Protein AF-A0A0G1LNM4-F1 (afdb_monomer)

Structure (mmCIF, N/CA/C/O backbone):
data_AF-A0A0G1LNM4-F1
#
_entry.id   AF-A0A0G1LNM4-F1
#
loop_
_atom_site.group_PDB
_atom_site.id
_atom_site.type_symbol
_atom_site.label_atom_id
_atom_site.label_alt_id
_atom_site.label_comp_id
_atom_site.label_asym_id
_atom_site.label_entity_id
_atom_site.label_seq_id
_atom_site.pdbx_PDB_ins_code
_atom_site.Cartn_x
_atom_site.Cartn_y
_atom_site.Cartn_z
_atom_site.occupancy
_atom_site.B_iso_or_equiv
_atom_site.auth_seq_id
_atom_site.auth_comp_id
_atom_site.auth_asym_id
_atom_site.auth_atom_id
_atom_site.pdbx_PDB_model_num
ATOM 1 N N . MET A 1 1 ? -38.245 -2.655 20.491 1.00 49.81 1 MET A N 1
ATOM 2 C CA . MET A 1 1 ? -37.707 -3.832 19.773 1.00 49.81 1 MET A CA 1
ATOM 3 C C . MET A 1 1 ? -38.140 -3.640 18.331 1.00 49.81 1 MET A C 1
ATOM 5 O O . MET A 1 1 ? -39.320 -3.385 18.155 1.00 49.81 1 MET A O 1
ATOM 9 N N . ASP A 1 2 ? -37.336 -3.561 17.277 1.00 44.75 2 ASP A N 1
ATOM 10 C CA . ASP A 1 2 ? -35.929 -3.827 16.918 1.00 44.75 2 ASP A CA 1
ATOM 11 C C . ASP A 1 2 ? -35.600 -2.826 15.776 1.00 44.75 2 ASP A C 1
ATOM 13 O O . ASP A 1 2 ? -36.518 -2.256 15.198 1.00 44.75 2 ASP A O 1
ATOM 17 N N . GLY A 1 3 ? -34.386 -2.496 15.342 1.00 46.88 3 GLY A N 1
ATOM 18 C CA . GLY A 1 3 ? -33.077 -3.128 15.477 1.00 46.88 3 GLY A CA 1
ATOM 19 C C . GLY A 1 3 ? -32.119 -2.539 14.425 1.00 46.88 3 GLY A C 1
A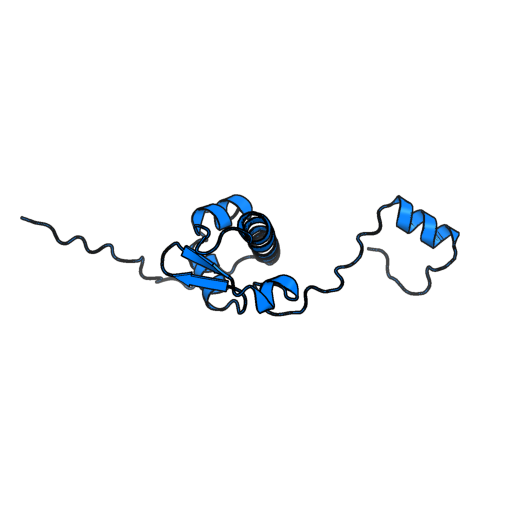TOM 20 O O . GLY A 1 3 ? -31.383 -3.267 13.769 1.00 46.88 3 GLY A O 1
ATOM 21 N N . SER A 1 4 ? -32.139 -1.218 14.219 1.00 45.62 4 SER A N 1
ATOM 22 C CA . SER A 1 4 ? -31.296 -0.548 13.219 1.00 45.62 4 SER A CA 1
ATOM 23 C C . SER A 1 4 ? -29.922 -0.228 13.804 1.00 45.62 4 SER A C 1
ATOM 25 O O . SER A 1 4 ? -29.606 0.924 14.087 1.00 45.62 4 SER A O 1
ATOM 27 N N . LYS A 1 5 ? -29.084 -1.251 14.004 1.00 44.78 5 LYS A N 1
ATOM 28 C CA . LYS A 1 5 ? -27.638 -1.040 14.158 1.00 44.78 5 LYS A CA 1
ATOM 29 C C . LYS A 1 5 ? -27.046 -0.811 12.769 1.00 44.78 5 LYS A C 1
ATOM 31 O O . LYS A 1 5 ? -26.455 -1.708 12.177 1.00 44.78 5 LYS A O 1
ATOM 36 N N . THR A 1 6 ? -27.247 0.388 12.229 1.00 56.94 6 THR A N 1
ATOM 37 C CA . THR A 1 6 ? -26.380 0.903 11.167 1.00 56.94 6 THR A CA 1
ATOM 38 C C . THR A 1 6 ? -24.967 0.881 11.728 1.00 56.94 6 THR A C 1
ATOM 40 O O . THR A 1 6 ? -24.717 1.538 12.736 1.00 56.94 6 THR A O 1
ATOM 43 N N . GLY A 1 7 ? -24.087 0.062 11.151 1.00 42.59 7 GLY A N 1
ATOM 44 C CA . GLY A 1 7 ? -22.693 -0.039 11.564 1.00 42.59 7 GLY A CA 1
ATOM 45 C C . GLY A 1 7 ? -22.053 1.341 11.524 1.00 42.59 7 GLY A C 1
ATOM 46 O O . GLY A 1 7 ? -21.754 1.864 10.453 1.00 42.59 7 GLY A O 1
ATOM 47 N N . THR A 1 8 ? -21.924 1.952 12.694 1.00 40.78 8 THR A N 1
ATOM 48 C CA . THR A 1 8 ? -21.275 3.238 12.870 1.00 40.78 8 THR A CA 1
ATOM 49 C C . THR A 1 8 ? -19.791 3.000 12.652 1.00 40.78 8 THR A C 1
ATOM 51 O O . THR A 1 8 ? -19.156 2.261 13.405 1.00 40.78 8 THR A O 1
ATOM 54 N N . TRP A 1 9 ? -19.245 3.584 11.588 1.00 51.12 9 TRP A N 1
ATOM 55 C CA . TRP A 1 9 ? -17.802 3.716 11.440 1.00 51.12 9 TRP A CA 1
ATOM 56 C C . TRP A 1 9 ? -17.254 4.409 12.696 1.00 51.12 9 TRP A C 1
ATOM 58 O O . TRP A 1 9 ? -17.912 5.329 13.190 1.00 51.12 9 TRP A O 1
ATOM 68 N N . PRO A 1 10 ? -16.107 3.975 13.248 1.00 47.22 10 PRO A N 1
ATOM 69 C CA . PRO A 1 10 ? -15.553 4.611 14.434 1.00 47.22 10 PRO A CA 1
ATOM 70 C C . PRO A 1 10 ? -15.303 6.091 14.132 1.00 47.22 10 PRO A C 1
ATOM 72 O O . PRO A 1 10 ? -14.573 6.422 13.197 1.00 47.22 10 PRO A O 1
ATOM 75 N N . GLU A 1 11 ? -15.933 6.979 14.905 1.00 44.72 11 GLU A N 1
ATOM 76 C CA . GLU A 1 11 ? -15.586 8.396 14.896 1.00 44.72 11 GLU A CA 1
ATOM 77 C C . GLU A 1 11 ? -14.113 8.506 15.293 1.00 44.72 11 GLU A C 1
ATOM 79 O O . GLU A 1 11 ? -13.715 8.135 16.399 1.00 44.72 11 GLU A O 1
ATOM 84 N N . ILE A 1 12 ? -13.287 8.968 14.356 1.00 48.03 12 ILE A N 1
ATOM 85 C CA . ILE A 1 12 ? -11.859 9.194 14.566 1.00 48.03 12 ILE A CA 1
ATOM 86 C C . ILE A 1 12 ? -11.734 10.445 15.448 1.00 48.03 12 ILE A C 1
ATOM 88 O O . ILE A 1 12 ? -11.576 11.560 14.962 1.00 48.03 12 ILE A O 1
ATOM 92 N N . THR A 1 13 ? -11.891 10.270 16.760 1.00 46.44 13 THR A N 1
ATOM 93 C CA . THR A 1 13 ? -11.840 11.343 17.772 1.00 46.44 13 THR A CA 1
ATOM 94 C C . THR A 1 13 ? -10.415 11.705 18.190 1.00 46.44 13 THR A C 1
ATOM 96 O O . THR A 1 13 ? -10.198 12.697 18.879 1.00 46.44 13 THR A O 1
ATOM 99 N N . THR A 1 14 ? -9.428 10.930 17.743 1.00 48.00 14 THR A N 1
ATOM 100 C CA . THR A 1 14 ? -7.999 11.168 17.971 1.00 48.00 14 THR A CA 1
ATOM 101 C C . THR A 1 14 ? -7.319 11.217 16.607 1.00 48.00 14 THR A C 1
ATOM 103 O O . THR A 1 14 ? -7.620 10.339 15.793 1.00 48.00 14 THR A O 1
ATOM 106 N N . PRO A 1 15 ? -6.440 12.198 16.308 1.00 51.28 15 PRO A N 1
ATOM 107 C CA . PRO A 1 15 ? -5.693 12.178 15.056 1.00 51.28 15 PRO A CA 1
ATOM 108 C C . PRO A 1 15 ? -5.028 10.803 14.932 1.00 51.28 15 PRO A C 1
ATOM 110 O O . PRO A 1 15 ? -4.376 10.375 15.891 1.00 51.28 15 PRO A O 1
ATOM 113 N N . PRO A 1 16 ? -5.257 10.073 13.824 1.00 61.00 16 PRO A N 1
ATOM 114 C CA . PRO A 1 16 ? -4.739 8.726 13.689 1.00 61.00 16 PRO A CA 1
ATOM 115 C C . PRO A 1 16 ? -3.231 8.795 13.895 1.00 61.00 16 PRO A C 1
ATOM 117 O O . PRO A 1 16 ? -2.559 9.639 13.297 1.00 61.00 16 PRO A O 1
ATOM 120 N N . GLN A 1 17 ? -2.725 7.957 14.797 1.00 70.62 17 GLN A N 1
ATOM 121 C CA . GLN A 1 17 ? -1.300 7.885 15.076 1.00 70.62 17 GLN A CA 1
ATOM 122 C C . GLN A 1 17 ? -0.571 7.697 13.744 1.00 70.62 17 GLN A C 1
ATOM 124 O O . GLN A 1 17 ? -0.886 6.773 12.998 1.00 70.62 17 GLN A O 1
ATOM 129 N N . ALA A 1 18 ? 0.331 8.617 13.403 1.00 81.31 18 ALA A N 1
ATOM 130 C CA . ALA A 1 18 ? 1.026 8.551 12.126 1.00 81.31 18 ALA A CA 1
ATOM 131 C C . ALA A 1 18 ? 1.824 7.242 12.040 1.00 81.31 18 ALA A C 1
ATOM 133 O O . ALA A 1 18 ? 2.418 6.807 13.029 1.00 81.31 18 ALA A O 1
ATOM 134 N N . LEU A 1 19 ? 1.834 6.624 10.858 1.00 85.31 19 LEU A N 1
ATOM 135 C CA . LEU A 1 19 ? 2.684 5.467 10.603 1.00 85.31 19 LEU A CA 1
ATOM 136 C C . LEU A 1 19 ? 4.152 5.889 10.718 1.00 85.31 19 LEU A C 1
ATOM 138 O O . LEU A 1 19 ? 4.534 6.976 10.278 1.00 85.31 19 LEU A O 1
ATOM 142 N N . SER A 1 20 ? 4.985 5.027 11.297 1.00 88.62 20 SER A N 1
ATOM 143 C CA . SER A 1 20 ? 6.432 5.233 11.257 1.00 88.62 20 SER A CA 1
ATOM 144 C C . SER A 1 20 ? 6.950 5.086 9.825 1.00 88.62 20 SER A C 1
ATOM 146 O O . SER A 1 20 ? 6.341 4.407 8.999 1.00 88.62 20 SER A O 1
ATOM 148 N N . PHE A 1 21 ? 8.120 5.658 9.534 1.00 83.62 21 PHE A N 1
ATOM 149 C CA . PHE A 1 21 ? 8.760 5.508 8.222 1.00 83.62 21 PHE A CA 1
ATOM 150 C C . PHE A 1 21 ? 8.909 4.033 7.804 1.00 83.62 21 PHE A C 1
ATOM 152 O O . PHE A 1 21 ? 8.641 3.667 6.663 1.00 83.62 21 PHE A O 1
ATOM 159 N N . GLU A 1 22 ? 9.278 3.164 8.745 1.00 85.31 22 GLU A N 1
ATOM 160 C CA . GLU A 1 22 ? 9.421 1.729 8.497 1.00 85.31 22 GLU A CA 1
ATOM 161 C C . GLU A 1 22 ? 8.073 1.059 8.177 1.00 85.31 22 GLU A C 1
ATOM 163 O O . GLU A 1 22 ? 7.993 0.225 7.276 1.00 85.31 22 GLU A O 1
ATOM 168 N N . GLN A 1 23 ? 6.998 1.441 8.876 1.00 88.19 23 GLN A N 1
ATOM 169 C CA . GLN A 1 23 ? 5.645 0.945 8.602 1.00 88.19 23 GLN A CA 1
ATOM 170 C C . GLN A 1 23 ? 5.130 1.433 7.246 1.00 88.19 23 GLN A C 1
ATOM 172 O O . GLN A 1 23 ? 4.494 0.666 6.527 1.00 88.19 23 GLN A O 1
ATOM 177 N N . GLU A 1 24 ? 5.422 2.679 6.871 1.00 88.44 24 GLU A N 1
ATOM 178 C CA . GLU A 1 24 ? 5.097 3.204 5.543 1.00 88.44 24 GLU A CA 1
ATOM 179 C C . GLU A 1 24 ? 5.858 2.464 4.439 1.00 88.44 24 GLU A C 1
ATOM 181 O O . GLU A 1 24 ? 5.264 2.118 3.418 1.00 88.44 24 GLU A O 1
ATOM 186 N N . SER A 1 25 ? 7.141 2.163 4.658 1.00 84.44 25 SER A N 1
ATOM 187 C CA . SER A 1 25 ? 7.952 1.379 3.721 1.00 84.44 25 SER A CA 1
ATOM 188 C C . SER A 1 25 ? 7.377 -0.030 3.527 1.00 84.44 25 SER A C 1
ATOM 190 O O . SER A 1 25 ? 7.089 -0.445 2.402 1.00 84.44 25 SER A O 1
ATOM 192 N N . ARG A 1 26 ? 7.077 -0.729 4.632 1.00 87.81 26 ARG A N 1
ATOM 193 C CA . ARG A 1 26 ? 6.430 -2.051 4.597 1.00 87.81 26 ARG A CA 1
ATOM 194 C C . ARG A 1 26 ? 5.058 -2.017 3.925 1.00 87.81 26 ARG A C 1
ATOM 196 O O . ARG A 1 26 ? 4.730 -2.923 3.164 1.00 87.81 26 ARG A O 1
ATOM 203 N N . LEU A 1 27 ? 4.272 -0.965 4.159 1.00 92.12 27 LEU A N 1
ATOM 204 C CA . LEU A 1 27 ? 2.985 -0.764 3.496 1.00 92.12 27 LEU A CA 1
ATOM 205 C C . LEU A 1 27 ? 3.151 -0.599 1.978 1.00 92.12 27 LEU A C 1
ATOM 207 O O . LEU A 1 27 ? 2.411 -1.223 1.216 1.00 92.12 27 LEU A O 1
ATOM 211 N N . ALA A 1 28 ? 4.117 0.205 1.526 1.00 87.25 28 ALA A N 1
ATOM 212 C CA . ALA A 1 28 ? 4.391 0.395 0.101 1.00 87.25 28 ALA A CA 1
ATOM 213 C C . ALA A 1 28 ? 4.775 -0.927 -0.579 1.00 87.25 28 ALA A C 1
ATOM 215 O O . ALA A 1 28 ? 4.246 -1.254 -1.648 1.00 87.25 28 ALA A O 1
ATOM 216 N N . ASP A 1 29 ? 5.650 -1.710 0.050 1.00 86.44 29 ASP A N 1
ATOM 217 C CA . ASP A 1 29 ? 6.090 -2.996 -0.486 1.00 86.44 29 ASP A CA 1
ATOM 218 C C . ASP A 1 29 ? 4.975 -4.045 -0.493 1.00 86.44 29 ASP A C 1
ATOM 220 O O . ASP A 1 29 ? 4.820 -4.755 -1.494 1.00 86.44 29 ASP A O 1
ATOM 224 N N . ALA A 1 30 ? 4.135 -4.081 0.544 1.00 90.88 30 ALA A N 1
ATOM 225 C CA . ALA A 1 30 ? 2.971 -4.961 0.595 1.00 90.88 30 ALA A CA 1
ATOM 226 C C . ALA A 1 30 ? 1.984 -4.672 -0.542 1.00 90.88 30 ALA A C 1
ATOM 228 O O . ALA A 1 30 ? 1.581 -5.570 -1.289 1.00 90.88 30 ALA A O 1
ATOM 229 N N . LEU A 1 31 ? 1.652 -3.395 -0.761 1.00 89.19 31 LEU A N 1
ATOM 230 C CA . LEU A 1 31 ? 0.788 -2.988 -1.873 1.00 89.19 31 LEU A CA 1
ATOM 231 C C . LEU A 1 31 ? 1.379 -3.415 -3.222 1.00 89.19 31 LEU A C 1
ATOM 233 O O . LEU A 1 31 ? 0.643 -3.888 -4.091 1.00 89.19 31 LEU A O 1
ATOM 237 N N . ARG A 1 32 ? 2.703 -3.307 -3.401 1.00 83.62 32 ARG A N 1
ATOM 238 C CA . ARG A 1 32 ? 3.386 -3.753 -4.627 1.00 83.62 32 ARG A CA 1
ATOM 239 C C . ARG A 1 32 ? 3.348 -5.247 -4.823 1.00 83.62 32 ARG A C 1
ATOM 241 O O . ARG A 1 32 ? 3.052 -5.703 -5.932 1.00 83.62 32 ARG A O 1
ATOM 248 N N . LYS A 1 33 ? 3.651 -6.007 -3.781 1.00 86.00 33 LYS A N 1
ATOM 249 C CA . LYS A 1 33 ? 3.611 -7.464 -3.823 1.00 86.00 33 LYS A CA 1
ATOM 250 C C . LYS A 1 33 ? 2.208 -7.943 -4.174 1.00 86.00 33 LYS A C 1
ATOM 252 O O . LYS A 1 33 ? 2.046 -8.689 -5.140 1.00 86.00 33 LYS A O 1
ATOM 257 N N . LEU A 1 34 ? 1.198 -7.452 -3.462 1.00 86.94 34 LEU A N 1
ATOM 258 C CA . LEU A 1 34 ? -0.188 -7.846 -3.683 1.00 86.94 34 LEU A CA 1
ATOM 259 C C . LEU A 1 34 ? -0.682 -7.397 -5.068 1.00 86.94 34 LEU A C 1
ATOM 261 O O . LEU A 1 34 ? -1.277 -8.197 -5.787 1.00 86.94 34 LEU A O 1
ATOM 265 N N . TYR A 1 35 ? -0.352 -6.186 -5.528 1.00 83.38 35 TYR A N 1
ATOM 266 C CA . TYR A 1 35 ? -0.662 -5.781 -6.902 1.00 83.38 35 TYR A CA 1
ATOM 267 C C . TYR A 1 35 ? -0.056 -6.735 -7.940 1.00 83.38 35 TYR A C 1
ATOM 269 O O . TYR A 1 35 ? -0.762 -7.194 -8.835 1.00 83.38 35 TYR A O 1
ATOM 277 N N . ARG A 1 36 ? 1.232 -7.088 -7.822 1.00 82.50 36 ARG A N 1
ATOM 278 C CA . ARG A 1 36 ? 1.892 -8.012 -8.767 1.00 82.50 36 ARG A CA 1
ATOM 279 C C . ARG A 1 36 ? 1.237 -9.388 -8.799 1.00 82.50 36 ARG A C 1
ATOM 281 O O . ARG A 1 36 ? 1.169 -9.977 -9.876 1.00 82.50 36 ARG A O 1
ATOM 288 N N . LEU A 1 37 ? 0.763 -9.877 -7.654 1.00 83.69 37 LEU A N 1
ATOM 289 C CA . LEU A 1 37 ? 0.062 -11.158 -7.558 1.00 83.69 37 LEU A CA 1
ATOM 290 C C . LEU A 1 37 ? -1.290 -11.128 -8.280 1.00 83.69 37 LEU A C 1
ATOM 292 O O . LEU A 1 37 ? -1.673 -12.120 -8.894 1.00 83.69 37 LEU A O 1
ATOM 296 N N . PHE A 1 38 ? -1.987 -9.990 -8.261 1.00 77.81 38 PHE A N 1
ATOM 297 C CA . PHE A 1 38 ? -3.367 -9.898 -8.744 1.00 77.81 38 PHE A CA 1
ATOM 298 C C . PHE A 1 38 ? -3.566 -9.083 -10.033 1.00 77.81 38 PHE A C 1
ATOM 300 O O . PHE A 1 38 ? -4.674 -9.049 -10.564 1.00 77.81 38 PHE A O 1
ATOM 307 N N . ARG A 1 39 ? -2.513 -8.477 -10.602 1.00 75.19 39 ARG A N 1
ATOM 308 C CA . ARG A 1 39 ? -2.575 -7.622 -11.812 1.00 75.19 39 ARG A CA 1
ATOM 309 C C . ARG A 1 39 ? -3.136 -8.296 -13.074 1.00 75.19 39 ARG A C 1
ATOM 311 O O . ARG A 1 39 ? -3.461 -7.601 -14.029 1.00 75.19 39 ARG A O 1
ATOM 318 N N . GLY A 1 40 ? -3.210 -9.627 -13.103 1.00 69.12 40 GLY A N 1
ATOM 319 C CA . GLY A 1 40 ? -3.787 -10.407 -14.205 1.00 69.12 40 GLY A CA 1
ATOM 320 C C . GLY A 1 40 ? -5.281 -10.709 -14.052 1.00 69.12 40 GLY A C 1
ATOM 321 O O . GLY A 1 40 ? -5.866 -11.312 -14.947 1.00 69.12 40 GLY A O 1
ATOM 322 N N . SER A 1 41 ? -5.893 -10.304 -12.939 1.00 72.69 41 SER A N 1
ATOM 323 C CA . SER A 1 41 ? -7.268 -10.650 -12.581 1.00 72.69 41 SER A CA 1
ATOM 324 C C . SER A 1 41 ? -8.174 -9.420 -12.730 1.00 72.69 41 SER A C 1
ATOM 326 O O . SER A 1 41 ? -8.276 -8.615 -11.801 1.00 72.69 41 SER A O 1
ATOM 328 N N . PRO A 1 42 ? -8.822 -9.210 -13.892 1.00 59.56 42 PRO A N 1
ATOM 329 C CA . PRO A 1 42 ? -9.677 -8.046 -14.109 1.00 59.56 42 PRO A CA 1
ATOM 330 C C . PRO A 1 42 ? -10.831 -8.011 -13.098 1.00 59.56 42 PRO A C 1
ATOM 332 O O . PRO A 1 42 ? -11.497 -9.015 -12.857 1.00 59.56 42 PRO A O 1
ATOM 335 N N . GLY A 1 43 ? -11.054 -6.844 -12.487 1.00 6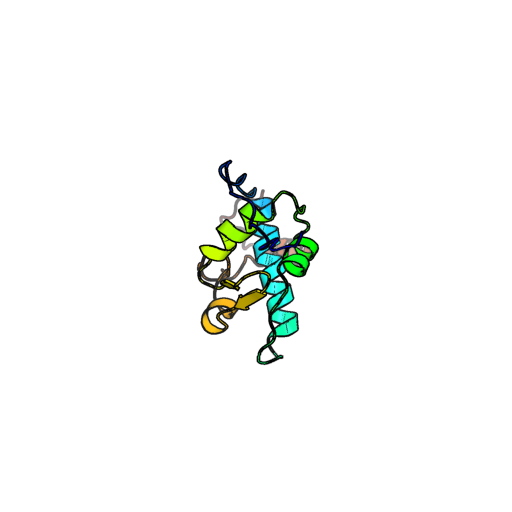6.06 43 GLY A N 1
ATOM 336 C CA . GLY A 1 43 ? -12.066 -6.655 -11.440 1.00 66.06 43 GLY A CA 1
ATOM 337 C C . GLY A 1 43 ? -11.659 -7.163 -10.052 1.00 66.06 43 GLY A C 1
ATOM 338 O O . GLY A 1 43 ? -12.441 -7.034 -9.107 1.00 66.06 43 GLY A O 1
ATOM 339 N N . TYR A 1 44 ? -10.447 -7.709 -9.904 1.00 76.75 44 TYR A N 1
ATOM 340 C CA . TYR A 1 44 ? -9.925 -8.108 -8.606 1.00 76.75 44 TYR A CA 1
ATOM 341 C C . TYR A 1 44 ? -9.543 -6.885 -7.771 1.00 76.75 44 TYR A C 1
ATOM 343 O O . TYR A 1 44 ? -8.942 -5.926 -8.255 1.00 76.75 44 TYR A O 1
ATOM 351 N N . TYR A 1 45 ? -9.896 -6.943 -6.495 1.00 85.81 45 TYR A N 1
ATOM 352 C CA . TYR A 1 45 ? -9.528 -5.966 -5.483 1.00 85.81 45 TYR A CA 1
ATOM 353 C C . TYR A 1 45 ? -8.859 -6.710 -4.336 1.00 85.81 45 TYR A C 1
ATOM 355 O O . TYR A 1 45 ? -9.165 -7.875 -4.080 1.00 85.81 45 TYR A O 1
ATOM 363 N N . ILE A 1 46 ? -7.975 -6.027 -3.624 1.00 89.94 46 ILE A N 1
ATOM 364 C CA . ILE A 1 46 ? -7.360 -6.578 -2.421 1.00 89.94 46 ILE A CA 1
ATOM 365 C C . ILE A 1 46 ? -8.169 -6.123 -1.217 1.00 89.94 46 ILE A C 1
ATOM 367 O O . ILE A 1 46 ? -8.672 -4.996 -1.192 1.00 89.94 46 ILE A O 1
ATOM 371 N N . LYS A 1 47 ? -8.305 -6.983 -0.210 1.00 92.06 47 LYS A N 1
ATOM 372 C CA . LYS A 1 47 ? -8.901 -6.570 1.058 1.00 92.06 47 LYS A CA 1
ATOM 373 C C . LYS A 1 47 ? -7.882 -5.792 1.880 1.00 92.06 47 LYS A C 1
ATOM 375 O O . LYS A 1 47 ? -6.723 -6.186 1.971 1.00 92.06 47 LYS A O 1
ATOM 380 N N . LEU A 1 48 ? -8.322 -4.733 2.549 1.00 92.06 48 LEU A N 1
ATOM 381 C CA . LEU A 1 48 ? -7.479 -3.956 3.457 1.00 92.06 48 LEU A CA 1
ATOM 382 C C . LEU A 1 48 ? -6.816 -4.844 4.525 1.00 92.06 48 LEU A C 1
ATOM 384 O O . LEU A 1 48 ? -5.657 -4.626 4.859 1.00 92.06 48 LEU A O 1
ATOM 388 N N . SER A 1 49 ? -7.511 -5.884 4.996 1.00 91.94 49 SER A N 1
ATOM 389 C CA . SER A 1 49 ? -6.948 -6.890 5.905 1.00 91.94 49 SER A CA 1
ATOM 390 C C . SER A 1 49 ? -5.690 -7.557 5.350 1.00 91.94 49 SER A C 1
ATOM 392 O O . SER A 1 49 ? -4.722 -7.726 6.081 1.00 91.94 49 SER A O 1
ATOM 394 N N . ASP A 1 50 ? -5.680 -7.898 4.062 1.00 92.19 50 ASP A N 1
ATOM 395 C CA . ASP A 1 50 ? -4.559 -8.595 3.429 1.00 92.19 50 ASP A CA 1
ATOM 396 C C . ASP A 1 50 ? -3.351 -7.661 3.311 1.00 92.19 50 ASP A C 1
ATOM 398 O O . ASP A 1 50 ? -2.218 -8.080 3.526 1.00 92.19 50 ASP A O 1
ATOM 402 N N . VAL A 1 51 ? -3.603 -6.374 3.043 1.00 92.88 51 VAL A N 1
ATOM 403 C CA . VAL A 1 51 ? -2.566 -5.332 3.034 1.00 92.88 51 VAL A CA 1
ATOM 404 C C . VAL A 1 51 ? -1.933 -5.184 4.417 1.00 92.88 51 VAL A C 1
ATOM 406 O O . VAL A 1 51 ? -0.712 -5.135 4.528 1.00 92.88 51 VAL A O 1
ATOM 409 N N . LEU A 1 52 ? -2.748 -5.133 5.474 1.00 93.62 52 LEU A N 1
ATOM 410 C CA . LEU A 1 52 ? -2.264 -4.990 6.851 1.00 93.62 52 LEU A CA 1
ATOM 411 C C . LEU A 1 52 ? -1.452 -6.206 7.301 1.00 93.62 52 LEU A C 1
ATOM 413 O O . LEU A 1 52 ? -0.390 -6.039 7.898 1.00 93.62 52 LEU A O 1
ATOM 417 N N . ILE A 1 53 ? -1.933 -7.413 6.981 1.00 93.50 53 ILE A N 1
ATOM 418 C CA . ILE A 1 53 ? -1.246 -8.671 7.291 1.00 93.50 53 ILE A CA 1
ATOM 419 C C . ILE A 1 53 ? 0.102 -8.730 6.569 1.00 93.50 53 ILE A C 1
ATOM 421 O O . ILE A 1 53 ? 1.116 -9.002 7.208 1.00 93.50 53 ILE A O 1
ATOM 425 N N . ASP A 1 54 ? 0.136 -8.440 5.265 1.00 92.62 54 ASP A N 1
ATOM 426 C CA . ASP A 1 54 ? 1.370 -8.513 4.473 1.00 92.62 54 ASP A CA 1
ATOM 427 C C . ASP A 1 54 ? 2.386 -7.427 4.8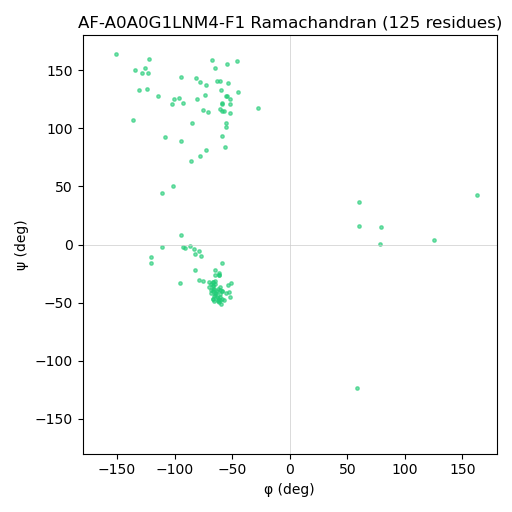74 1.00 92.62 54 ASP A C 1
ATOM 429 O O . ASP A 1 54 ? 3.585 -7.692 4.911 1.00 92.62 54 ASP A O 1
ATOM 433 N N . ALA A 1 55 ? 1.920 -6.238 5.275 1.00 92.12 55 ALA A N 1
ATOM 434 C CA . ALA A 1 55 ? 2.769 -5.168 5.809 1.00 92.12 55 ALA A CA 1
ATOM 435 C C . ALA A 1 55 ? 3.207 -5.393 7.275 1.00 92.12 55 ALA A C 1
ATOM 437 O O . ALA A 1 55 ? 4.045 -4.650 7.802 1.00 92.12 55 ALA A O 1
ATOM 438 N N . GLY A 1 56 ? 2.634 -6.384 7.969 1.00 93.38 56 GLY A N 1
ATOM 439 C CA . GLY A 1 56 ? 2.855 -6.602 9.400 1.00 93.38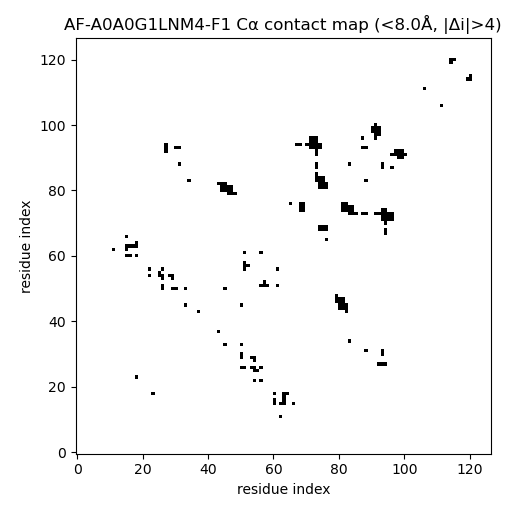 56 GLY A CA 1
ATOM 440 C C . GLY A 1 56 ? 2.421 -5.406 10.256 1.00 93.38 56 GLY A C 1
ATOM 441 O O . GLY A 1 56 ? 3.108 -5.058 11.221 1.00 93.38 56 GLY A O 1
ATOM 442 N N . ILE A 1 57 ? 1.331 -4.736 9.868 1.00 91.81 57 ILE A N 1
ATOM 443 C CA . ILE A 1 57 ? 0.778 -3.577 10.576 1.00 91.81 57 ILE A CA 1
ATOM 444 C C . ILE A 1 57 ? -0.344 -4.051 11.513 1.00 91.81 57 ILE A C 1
ATOM 446 O O . ILE A 1 57 ? -1.286 -4.702 11.053 1.00 91.81 57 ILE A O 1
ATOM 450 N N . PRO A 1 58 ? -0.283 -3.728 12.819 1.00 89.50 58 PRO A N 1
ATOM 451 C CA . PRO A 1 58 ? -1.321 -4.114 13.768 1.00 89.50 58 PRO A CA 1
ATOM 452 C C . PRO A 1 58 ? -2.660 -3.437 13.454 1.00 89.50 58 PRO A C 1
ATOM 454 O O . PRO A 1 58 ? -2.716 -2.319 12.940 1.00 89.50 58 PRO A O 1
ATOM 457 N N . GLN A 1 59 ? -3.757 -4.101 13.829 1.00 86.69 59 GLN A N 1
ATOM 458 C CA . GLN A 1 59 ? -5.121 -3.647 13.534 1.00 86.69 59 GLN A CA 1
ATOM 459 C C . GLN A 1 59 ? -5.457 -2.282 14.164 1.00 86.69 59 GLN A C 1
ATOM 461 O O . GLN A 1 59 ? -6.287 -1.539 13.649 1.00 86.69 59 GLN A O 1
ATOM 466 N N . GLU A 1 60 ? -4.771 -1.907 15.240 1.00 87.31 60 GLU A N 1
ATOM 467 C CA . GLU A 1 60 ? -4.909 -0.603 15.900 1.00 87.31 60 GLU A CA 1
ATOM 468 C C . GLU A 1 60 ? -4.539 0.573 14.977 1.00 87.31 60 GLU A C 1
ATOM 470 O O . GLU A 1 60 ? -5.081 1.669 15.112 1.00 87.31 60 GLU A O 1
ATOM 475 N N . LEU A 1 61 ? -3.672 0.341 13.984 1.00 89.06 61 LEU A N 1
ATOM 476 C CA . LEU A 1 61 ? -3.204 1.360 13.039 1.00 89.06 61 LEU A CA 1
ATOM 477 C C . LEU A 1 61 ? -4.011 1.398 11.732 1.00 89.06 61 LEU A C 1
ATOM 479 O O . LEU A 1 61 ? -3.657 2.137 10.813 1.00 89.06 61 LEU A O 1
ATOM 483 N N . VAL A 1 62 ? -5.123 0.656 11.639 1.00 89.38 62 VAL A N 1
ATOM 484 C CA . VAL A 1 62 ? -6.003 0.639 10.453 1.00 89.38 62 VAL A CA 1
ATOM 485 C C . VAL A 1 62 ? -6.414 2.052 10.041 1.00 89.38 62 VAL A C 1
ATOM 487 O O . VAL A 1 62 ? -6.349 2.384 8.860 1.00 89.38 62 VAL A O 1
ATOM 490 N N . ALA A 1 63 ? -6.802 2.903 10.995 1.00 88.00 63 ALA A N 1
ATOM 491 C CA . ALA A 1 63 ? -7.235 4.268 10.697 1.00 88.00 63 ALA A CA 1
ATOM 492 C C . ALA A 1 63 ? -6.113 5.104 10.052 1.00 88.00 63 ALA A C 1
ATOM 494 O O . ALA A 1 63 ? -6.364 5.853 9.109 1.00 88.00 63 ALA A O 1
ATOM 495 N N . ALA A 1 64 ? -4.871 4.928 10.511 1.00 89.31 64 ALA A N 1
ATOM 496 C CA . ALA A 1 64 ? -3.700 5.596 9.953 1.00 89.31 64 ALA A CA 1
ATOM 497 C C . ALA A 1 64 ? -3.373 5.096 8.543 1.00 89.31 64 ALA A C 1
ATOM 499 O O . ALA A 1 64 ? -3.109 5.896 7.645 1.00 89.31 64 ALA A O 1
ATOM 500 N N . VAL A 1 65 ? -3.465 3.781 8.323 1.00 90.75 65 VAL A N 1
ATOM 501 C CA . VAL A 1 65 ? -3.296 3.180 6.994 1.00 90.75 65 VAL A CA 1
ATOM 502 C C . VAL A 1 65 ? -4.363 3.688 6.034 1.00 90.75 65 VAL A C 1
ATOM 504 O O . VAL A 1 65 ? -4.018 4.142 4.950 1.00 90.75 65 VAL A O 1
ATOM 507 N N . ILE A 1 66 ? -5.641 3.691 6.422 1.00 90.06 66 ILE A N 1
ATOM 508 C CA . ILE A 1 66 ? -6.722 4.220 5.576 1.00 90.06 66 ILE A CA 1
ATOM 509 C C . ILE A 1 66 ? -6.461 5.686 5.233 1.00 90.06 66 ILE A C 1
ATOM 511 O O . ILE A 1 66 ? -6.535 6.047 4.061 1.00 90.06 66 ILE A O 1
ATOM 515 N N . ALA A 1 67 ? -6.110 6.519 6.217 1.00 87.69 67 ALA A N 1
ATOM 516 C CA . ALA A 1 67 ? -5.793 7.924 5.975 1.00 87.69 67 ALA A CA 1
ATOM 517 C C . ALA A 1 67 ? -4.616 8.089 4.996 1.00 87.69 67 ALA A C 1
ATOM 519 O O . ALA A 1 67 ? -4.664 8.945 4.111 1.00 87.69 67 ALA A O 1
ATOM 520 N N . LYS A 1 68 ? -3.582 7.245 5.102 1.00 89.56 68 LYS A N 1
ATOM 521 C CA . LYS A 1 68 ? -2.445 7.240 4.172 1.00 89.56 68 LYS A CA 1
ATOM 522 C C . LYS A 1 68 ? -2.870 6.815 2.765 1.00 89.56 68 LYS A C 1
ATOM 524 O O . LYS A 1 68 ? -2.561 7.513 1.806 1.00 89.56 68 LYS A O 1
ATOM 529 N N . LEU A 1 69 ? -3.610 5.712 2.638 1.00 90.06 69 LEU A N 1
ATOM 530 C CA . LEU A 1 69 ? -4.066 5.174 1.353 1.00 90.06 69 LEU A CA 1
ATOM 531 C C . LEU A 1 69 ? -5.081 6.085 0.655 1.00 90.06 69 LEU A C 1
ATOM 533 O O . LEU A 1 69 ? -5.092 6.146 -0.568 1.00 90.06 69 LEU A O 1
ATOM 537 N N . PHE A 1 70 ? -5.916 6.803 1.407 1.00 87.06 70 PHE A N 1
ATOM 538 C CA . PHE A 1 70 ? -6.874 7.755 0.844 1.00 87.06 70 PHE A CA 1
ATOM 539 C C . PHE A 1 70 ? -6.179 8.931 0.145 1.0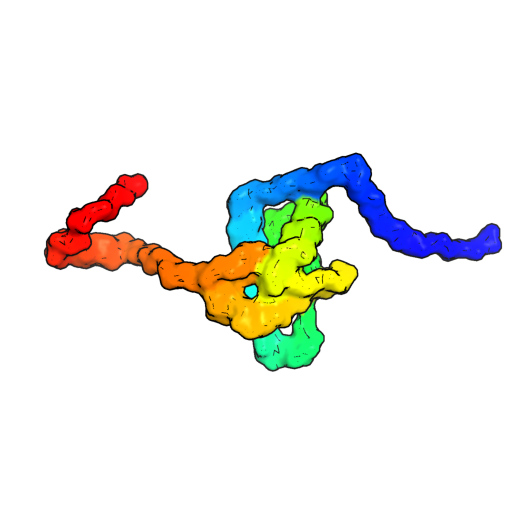0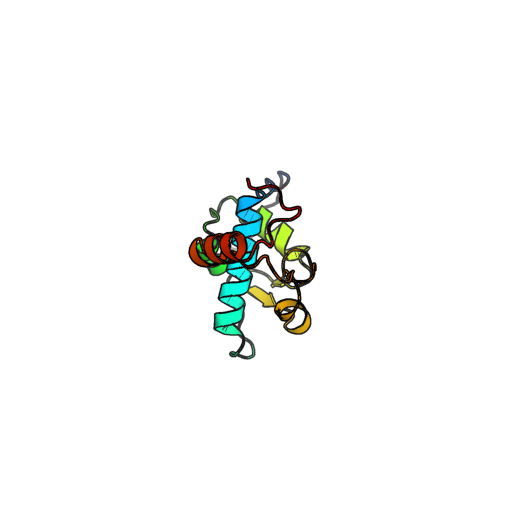 87.06 70 PHE A C 1
ATOM 541 O O . PHE A 1 70 ? -6.689 9.457 -0.839 1.00 87.06 70 PHE A O 1
ATOM 548 N N . ASN A 1 71 ? -4.996 9.314 0.629 1.00 83.12 71 ASN A N 1
ATOM 549 C CA . ASN A 1 71 ? -4.167 10.361 0.031 1.00 83.12 71 ASN A CA 1
ATOM 550 C C . ASN A 1 71 ? -3.136 9.813 -0.973 1.00 83.12 71 ASN A C 1
ATOM 552 O O . ASN A 1 71 ? -2.381 10.588 -1.561 1.00 83.12 71 ASN A O 1
ATOM 556 N N . ALA A 1 72 ? -3.071 8.492 -1.160 1.00 85.06 72 ALA A N 1
ATOM 557 C CA . ALA A 1 72 ? -2.086 7.856 -2.017 1.00 85.06 72 ALA A CA 1
ATOM 558 C C . ALA A 1 72 ? -2.522 7.947 -3.491 1.00 85.06 72 ALA A C 1
ATOM 560 O O . ALA A 1 72 ? -3.606 7.480 -3.840 1.00 85.06 72 ALA A O 1
ATOM 561 N N . PRO A 1 73 ? -1.690 8.490 -4.394 1.00 78.94 73 PRO A N 1
ATOM 562 C CA . PRO A 1 73 ? -2.100 8.732 -5.775 1.00 78.94 73 PRO A CA 1
ATOM 563 C C . PRO A 1 73 ? -2.360 7.423 -6.541 1.00 78.94 73 PRO A C 1
ATOM 565 O O . PRO A 1 73 ? -3.272 7.353 -7.366 1.00 78.94 73 PRO A O 1
ATOM 568 N N . GLY A 1 74 ? -1.587 6.363 -6.273 1.00 78.06 74 GLY A N 1
ATOM 569 C CA . GLY A 1 74 ? -1.667 5.084 -6.992 1.00 78.06 74 GLY A CA 1
ATOM 570 C C . GLY A 1 74 ? -2.755 4.125 -6.501 1.00 78.06 74 GLY A C 1
ATOM 571 O O . GLY A 1 74 ? -2.928 3.052 -7.091 1.00 78.06 74 GLY A O 1
ATOM 572 N N . VAL A 1 75 ? -3.466 4.483 -5.431 1.00 86.25 75 VAL A N 1
ATOM 573 C CA . VAL A 1 75 ? -4.371 3.591 -4.702 1.00 86.25 75 VAL A CA 1
ATOM 574 C C . VAL A 1 75 ? -5.738 4.248 -4.555 1.00 86.25 75 VAL A C 1
ATOM 576 O O . VAL A 1 75 ? -5.869 5.459 -4.441 1.00 86.25 75 VAL A O 1
ATOM 579 N N . SER A 1 76 ? -6.794 3.446 -4.559 1.00 87.12 76 SER A N 1
ATOM 580 C CA . SER A 1 76 ? -8.130 3.901 -4.188 1.00 87.12 76 SER A CA 1
ATOM 581 C C . SER A 1 76 ? -8.738 2.929 -3.193 1.00 87.12 76 SER A C 1
ATOM 583 O O . SER A 1 76 ? -8.694 1.712 -3.399 1.00 87.12 76 SER A O 1
ATOM 585 N N . VAL A 1 77 ? -9.309 3.478 -2.121 1.00 88.31 77 VAL A N 1
ATOM 586 C CA . VAL A 1 77 ? -9.933 2.713 -1.038 1.00 88.31 77 VAL A CA 1
ATOM 587 C C . VAL A 1 77 ? -11.430 2.998 -1.010 1.00 88.31 77 VAL A C 1
ATOM 589 O O . VAL A 1 77 ? -11.849 4.152 -0.975 1.00 88.31 77 VAL A O 1
ATOM 592 N N . SER A 1 78 ? -12.241 1.942 -1.016 1.00 86.88 78 SER A N 1
ATOM 593 C CA . SER A 1 78 ? -13.696 2.021 -0.856 1.00 86.88 78 SER A CA 1
ATOM 594 C C . SER A 1 78 ? -14.162 0.927 0.101 1.00 86.88 78 SER A C 1
ATOM 596 O O . SER A 1 78 ? -14.135 -0.262 -0.230 1.00 86.88 78 SER A O 1
ATOM 598 N N . GLY A 1 79 ? -14.540 1.320 1.321 1.00 85.31 79 GLY A N 1
ATOM 599 C CA . GLY A 1 79 ? -14.761 0.377 2.418 1.00 85.31 79 GLY A CA 1
ATOM 600 C C . GLY A 1 79 ? -13.490 -0.430 2.699 1.00 85.31 79 GLY A C 1
ATOM 601 O O . GLY A 1 79 ? -12.427 0.140 2.913 1.00 85.31 79 GLY A O 1
ATOM 602 N N . GLU A 1 80 ? -13.583 -1.759 2.639 1.00 88.12 80 GLU A N 1
ATOM 603 C CA . GLU A 1 80 ? -12.430 -2.660 2.799 1.00 88.12 80 GLU A CA 1
ATOM 604 C C . GLU A 1 80 ? -11.671 -2.935 1.493 1.00 88.12 80 GLU A C 1
ATOM 606 O O . GLU A 1 80 ? -10.713 -3.708 1.486 1.00 88.12 80 GLU A O 1
ATOM 611 N N . ARG A 1 81 ? -12.111 -2.374 0.364 1.00 88.06 81 ARG A N 1
ATOM 612 C CA . ARG A 1 81 ? -11.565 -2.709 -0.954 1.00 88.06 81 ARG A CA 1
ATOM 613 C C . ARG A 1 81 ? -10.452 -1.740 -1.307 1.00 88.06 81 ARG A C 1
ATOM 615 O O . ARG A 1 81 ? -10.686 -0.538 -1.403 1.00 88.06 81 ARG A O 1
ATOM 622 N N . VAL A 1 82 ? -9.270 -2.287 -1.555 1.00 89.38 82 VAL A N 1
ATOM 623 C CA . VAL A 1 82 ? -8.110 -1.581 -2.088 1.00 89.38 82 VAL A CA 1
ATOM 624 C C . VAL A 1 82 ? -7.994 -1.921 -3.569 1.00 89.38 82 VAL A C 1
ATOM 626 O O . VAL A 1 82 ? -7.891 -3.086 -3.961 1.00 89.38 82 VAL A O 1
ATOM 629 N N . THR A 1 83 ? -8.046 -0.887 -4.398 1.00 88.19 83 THR A N 1
ATOM 630 C CA . THR A 1 83 ? -7.883 -0.969 -5.853 1.00 88.19 83 THR A CA 1
ATOM 631 C C . THR A 1 83 ? -6.725 -0.087 -6.286 1.00 88.19 83 THR A C 1
ATOM 633 O O . THR A 1 83 ? -6.316 0.817 -5.558 1.00 88.19 83 THR A O 1
ATOM 636 N N . PHE A 1 84 ? -6.185 -0.352 -7.471 1.00 83.38 84 PHE A N 1
ATOM 637 C CA . PHE A 1 84 ? -5.009 0.346 -7.970 1.00 83.38 84 PHE A CA 1
ATOM 638 C C . PHE A 1 84 ? -5.282 1.009 -9.299 1.00 83.38 84 PHE A C 1
ATOM 640 O O . PHE A 1 84 ? -6.001 0.461 -10.137 1.00 83.38 84 PHE A O 1
ATOM 647 N N . ASN A 1 85 ? -4.620 2.140 -9.522 1.00 77.12 85 ASN A N 1
ATOM 648 C CA . ASN A 1 85 ? -4.492 2.694 -10.856 1.00 77.12 85 ASN A CA 1
ATOM 649 C C . ASN A 1 85 ? -3.296 2.027 -11.557 1.00 77.12 85 ASN A C 1
ATOM 651 O O . ASN A 1 85 ? -2.146 2.374 -11.262 1.00 77.12 85 ASN A O 1
ATOM 655 N N . PRO A 1 86 ? -3.526 1.097 -12.503 1.00 69.62 86 PRO A N 1
ATOM 656 C CA . PRO A 1 86 ? -2.448 0.324 -13.104 1.00 69.62 86 PRO A CA 1
ATOM 657 C C . PRO A 1 86 ? -1.442 1.203 -13.849 1.00 69.62 86 PRO A C 1
ATOM 659 O O . PRO A 1 86 ? -0.285 0.822 -13.948 1.00 69.62 86 PRO A O 1
ATOM 662 N N . ARG A 1 87 ? -1.835 2.388 -14.340 1.00 67.69 87 ARG A N 1
ATOM 663 C CA . ARG A 1 87 ? -0.932 3.275 -15.092 1.00 67.69 87 ARG A CA 1
ATOM 664 C C . ARG A 1 87 ? 0.201 3.847 -14.244 1.00 67.69 87 ARG A C 1
ATOM 666 O O . ARG A 1 87 ? 1.274 4.063 -14.783 1.00 67.69 87 ARG A O 1
ATOM 673 N N . MET A 1 88 ? -0.034 4.075 -12.954 1.00 64.94 88 MET A N 1
ATOM 674 C CA . MET A 1 88 ? 0.965 4.678 -12.062 1.00 64.94 88 MET A CA 1
ATOM 675 C C . MET A 1 88 ? 1.745 3.615 -11.298 1.00 64.94 88 MET A C 1
ATOM 677 O O . MET A 1 88 ? 2.942 3.740 -11.077 1.00 64.94 88 MET A O 1
ATOM 681 N N . PHE A 1 89 ? 1.092 2.501 -10.978 1.00 68.06 89 PHE A N 1
ATOM 682 C CA . PHE A 1 89 ? 1.673 1.452 -10.147 1.00 68.06 89 PHE A CA 1
ATOM 683 C C . PHE A 1 89 ? 2.896 0.744 -10.779 1.00 68.06 89 PHE A C 1
ATOM 685 O O . PHE A 1 89 ? 3.703 0.142 -10.074 1.00 68.06 89 PHE A O 1
ATOM 692 N N . TYR A 1 90 ? 3.057 0.792 -12.109 1.00 61.25 90 TYR A N 1
ATOM 693 C CA . TYR A 1 90 ? 4.221 0.207 -12.797 1.00 61.25 90 TYR A CA 1
ATOM 694 C C . TYR A 1 90 ? 5.464 1.095 -12.796 1.00 61.25 90 TYR A C 1
ATOM 696 O O . TYR A 1 90 ? 6.567 0.590 -13.000 1.00 61.25 90 TYR A O 1
ATOM 704 N N . THR A 1 91 ? 5.291 2.397 -12.608 1.00 63.91 91 THR A N 1
ATOM 705 C CA . THR A 1 91 ? 6.357 3.388 -12.776 1.00 63.91 91 THR A CA 1
ATOM 706 C C . THR A 1 91 ? 6.630 4.165 -11.499 1.00 63.91 91 THR A C 1
ATOM 708 O O . THR A 1 91 ? 7.679 4.792 -11.401 1.00 63.91 91 THR A O 1
ATOM 711 N N . GLU A 1 92 ? 5.725 4.116 -10.520 1.00 68.81 92 GLU A N 1
ATOM 712 C CA . GLU A 1 92 ? 5.735 4.966 -9.332 1.00 68.81 92 GLU A CA 1
ATOM 713 C C . GLU A 1 92 ? 5.472 4.188 -8.036 1.00 68.81 92 GLU A C 1
ATOM 715 O O . GLU A 1 92 ? 4.785 3.164 -8.006 1.00 68.81 92 GLU A O 1
ATOM 720 N N . ASP A 1 93 ? 6.053 4.686 -6.946 1.00 76.75 93 ASP A N 1
ATOM 721 C CA . ASP A 1 93 ? 5.733 4.292 -5.587 1.00 76.75 93 ASP A CA 1
ATOM 722 C C . ASP A 1 93 ? 4.259 4.611 -5.310 1.00 76.75 93 ASP A C 1
ATOM 724 O O . ASP A 1 93 ? 3.876 5.785 -5.303 1.00 76.75 93 ASP A O 1
ATOM 728 N N . PRO A 1 94 ? 3.416 3.603 -5.052 1.00 73.19 94 PRO A N 1
ATOM 729 C CA . PRO A 1 94 ? 1.980 3.809 -4.960 1.00 73.19 94 PRO A CA 1
ATOM 730 C C . PRO A 1 94 ? 1.536 4.699 -3.804 1.00 73.19 94 PRO A C 1
ATOM 732 O O . PRO A 1 94 ? 0.483 5.326 -3.921 1.00 73.19 94 PRO A O 1
ATOM 735 N N . LEU A 1 95 ? 2.316 4.775 -2.718 1.00 80.75 95 LEU A N 1
ATOM 736 C CA . LEU A 1 95 ? 2.001 5.642 -1.579 1.00 80.75 95 LEU A CA 1
ATOM 737 C C . LEU A 1 95 ? 2.360 7.105 -1.829 1.00 80.75 95 LEU A C 1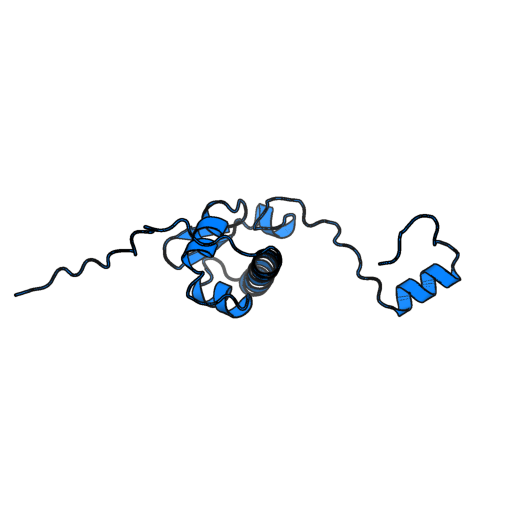
ATOM 739 O O . LEU A 1 95 ? 1.718 7.995 -1.276 1.00 80.75 95 LEU A O 1
ATOM 743 N N . HIS A 1 96 ? 3.387 7.358 -2.639 1.00 78.25 96 HIS A N 1
ATOM 744 C CA . HIS A 1 96 ? 4.012 8.676 -2.726 1.00 78.25 96 HIS A CA 1
ATOM 745 C C . HIS A 1 96 ? 3.963 9.299 -4.125 1.00 78.25 96 HIS A C 1
ATOM 747 O O . HIS A 1 96 ? 4.310 10.470 -4.258 1.00 78.25 96 HIS A O 1
ATOM 753 N N . GLY A 1 97 ? 3.577 8.550 -5.167 1.00 63.56 97 GLY A N 1
ATOM 754 C CA . GLY A 1 97 ? 3.559 9.024 -6.561 1.00 63.56 97 GLY A CA 1
ATOM 755 C C . GLY A 1 97 ? 4.931 9.459 -7.076 1.00 63.56 97 GLY A C 1
ATOM 756 O O . GLY A 1 97 ? 5.044 10.194 -8.050 1.00 63.56 97 GLY A O 1
ATOM 757 N N . ARG A 1 98 ? 5.999 9.067 -6.378 1.00 67.75 98 ARG A N 1
ATOM 758 C CA . ARG A 1 98 ? 7.367 9.288 -6.839 1.00 67.75 98 ARG A CA 1
ATOM 759 C C . ARG A 1 98 ? 7.679 8.185 -7.827 1.00 67.75 98 ARG A C 1
ATOM 761 O O . ARG A 1 98 ? 7.262 7.062 -7.549 1.00 67.75 98 ARG A O 1
ATOM 768 N N . PRO A 1 99 ? 8.426 8.441 -8.915 1.00 63.34 99 PRO A N 1
ATOM 769 C CA . PRO A 1 99 ? 8.963 7.359 -9.719 1.00 63.34 99 PRO A CA 1
ATOM 770 C C . PRO A 1 99 ? 9.534 6.314 -8.773 1.00 63.34 99 PRO A C 1
ATOM 772 O O . PRO A 1 99 ? 10.255 6.675 -7.834 1.00 63.34 99 PRO A O 1
ATOM 775 N N . LEU A 1 100 ? 9.185 5.041 -8.984 1.00 58.34 100 LEU A N 1
ATOM 776 C CA . LEU A 1 100 ? 10.016 3.978 -8.454 1.00 58.34 100 LEU A CA 1
ATOM 777 C C . LEU A 1 100 ? 11.376 4.385 -8.972 1.00 58.34 100 LEU A C 1
ATOM 779 O O . LEU A 1 100 ? 11.557 4.487 -10.192 1.00 58.34 100 LEU A O 1
ATOM 783 N N . GLY A 1 101 ? 12.284 4.756 -8.068 1.00 48.72 101 GLY A N 1
ATOM 784 C CA . GLY A 1 101 ? 13.640 5.008 -8.490 1.00 48.72 101 GLY A CA 1
ATOM 785 C C . GLY A 1 101 ? 14.024 3.844 -9.397 1.00 48.72 101 GLY A C 1
ATOM 786 O O . GLY A 1 101 ? 13.491 2.728 -9.288 1.00 48.72 101 GLY A O 1
ATOM 787 N N . ARG A 1 102 ? 15.008 4.045 -10.257 1.00 45.34 102 ARG A N 1
ATOM 788 C CA . ARG A 1 102 ? 15.947 2.940 -10.398 1.00 45.34 102 ARG A CA 1
ATOM 789 C C . ARG A 1 102 ? 16.449 2.693 -8.976 1.00 45.34 102 ARG A C 1
ATOM 791 O O . ARG A 1 102 ? 17.366 3.377 -8.544 1.00 45.34 102 ARG A O 1
ATOM 798 N N . GLY A 1 103 ? 15.689 1.911 -8.205 1.00 42.53 103 GLY A N 1
ATOM 799 C CA . GLY A 1 103 ? 15.962 1.619 -6.820 1.00 42.53 103 GLY A CA 1
ATOM 800 C C . GLY A 1 103 ? 17.368 1.097 -6.859 1.00 42.53 103 GLY A C 1
ATOM 801 O O . GLY A 1 103 ? 17.678 0.291 -7.744 1.00 42.53 103 GLY A O 1
ATOM 802 N N . GLU A 1 104 ? 18.203 1.688 -6.015 1.00 42.25 104 GLU A N 1
ATOM 803 C CA . GLU A 1 104 ? 19.552 1.239 -5.743 1.00 42.25 104 GLU A CA 1
ATOM 804 C C . GLU A 1 104 ? 19.611 -0.260 -5.979 1.00 42.25 104 GLU A C 1
ATOM 806 O O . GLU A 1 104 ? 18.872 -1.043 -5.373 1.00 42.25 104 GLU A O 1
ATOM 811 N N . VAL A 1 105 ? 20.436 -0.646 -6.949 1.00 40.62 105 VAL A N 1
ATOM 812 C CA . VAL A 1 105 ? 20.921 -2.010 -6.986 1.00 40.62 105 VAL A CA 1
ATOM 813 C C . VAL A 1 105 ? 21.549 -2.165 -5.612 1.00 40.62 105 VAL A C 1
ATOM 815 O O . VAL A 1 105 ? 22.589 -1.566 -5.352 1.00 40.62 105 VAL A O 1
ATOM 818 N N . SER A 1 106 ? 20.875 -2.871 -4.703 1.00 43.00 106 SER A N 1
ATOM 8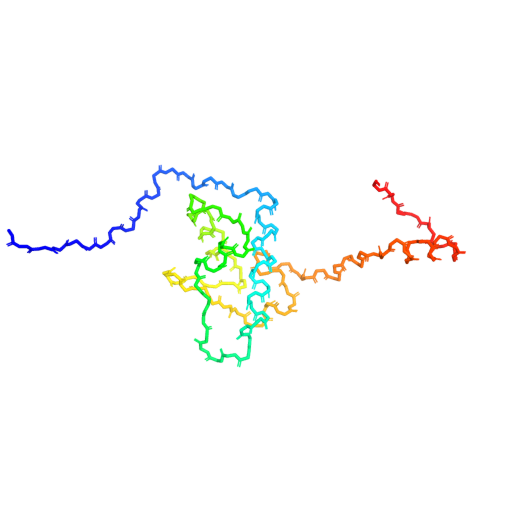19 C CA . SER A 1 106 ? 21.562 -3.480 -3.580 1.00 43.00 106 SER A CA 1
ATOM 820 C C . SER A 1 106 ? 22.563 -4.396 -4.258 1.00 43.00 106 SER A C 1
ATOM 822 O O . SER A 1 106 ? 22.216 -5.463 -4.765 1.00 43.00 106 SER A O 1
ATOM 824 N N . LEU A 1 107 ? 23.765 -3.858 -4.452 1.00 41.56 107 LEU A N 1
ATOM 825 C CA . LEU A 1 107 ? 24.896 -4.615 -4.925 1.00 41.56 107 LEU A CA 1
ATOM 826 C C . LEU A 1 107 ? 25.045 -5.702 -3.876 1.00 41.56 107 LEU A C 1
ATOM 828 O O . LEU A 1 107 ? 25.139 -5.407 -2.683 1.00 41.56 107 LEU A O 1
ATOM 832 N N . SER A 1 108 ? 24.976 -6.951 -4.318 1.00 49.41 108 SER A N 1
ATOM 833 C CA . SER A 1 108 ? 25.378 -8.049 -3.456 1.00 49.41 108 SER A CA 1
ATOM 834 C C . SER A 1 108 ? 26.806 -7.778 -2.966 1.00 49.41 108 SER A C 1
ATOM 836 O O . SER A 1 108 ? 27.565 -7.074 -3.641 1.00 49.41 108 SER A O 1
ATOM 838 N N . ASP A 1 109 ? 27.200 -8.331 -1.819 1.00 51.38 109 ASP A N 1
ATOM 839 C CA . ASP A 1 109 ? 28.583 -8.194 -1.338 1.00 51.38 109 ASP A CA 1
ATOM 840 C C . ASP A 1 109 ? 29.595 -8.584 -2.439 1.00 51.38 109 ASP A C 1
ATOM 842 O O . ASP A 1 109 ? 30.639 -7.949 -2.578 1.00 51.38 109 ASP A O 1
ATOM 846 N N . GLU A 1 110 ? 29.247 -9.545 -3.307 1.00 51.22 110 GLU A N 1
ATOM 847 C CA . GLU A 1 110 ? 30.030 -9.917 -4.493 1.00 51.22 110 GLU A CA 1
ATOM 848 C C . GLU A 1 110 ? 30.160 -8.788 -5.530 1.00 51.22 110 GLU A C 1
ATOM 850 O O . GLU A 1 110 ? 31.246 -8.589 -6.077 1.00 51.22 110 GLU A O 1
ATOM 855 N N . ASP A 1 111 ? 29.107 -8.010 -5.785 1.00 56.16 111 ASP A N 1
ATOM 856 C CA . ASP A 1 111 ? 29.149 -6.895 -6.738 1.00 56.16 111 ASP A CA 1
ATOM 857 C C . ASP A 1 111 ? 29.898 -5.670 -6.180 1.00 56.16 111 ASP A C 1
ATOM 859 O O . ASP A 1 111 ? 30.558 -4.955 -6.941 1.00 56.16 111 ASP A O 1
ATOM 863 N N . ILE A 1 112 ? 29.848 -5.439 -4.861 1.00 56.84 112 ILE A N 1
ATOM 864 C CA . ILE A 1 112 ? 30.659 -4.412 -4.177 1.00 56.84 112 ILE A CA 1
ATOM 865 C C . ILE A 1 112 ? 32.141 -4.788 -4.252 1.00 56.84 112 ILE A C 1
ATOM 867 O O . ILE A 1 112 ? 32.976 -3.958 -4.625 1.00 56.84 112 ILE A O 1
ATOM 871 N N . ILE A 1 113 ? 32.470 -6.051 -3.959 1.00 62.41 113 ILE A N 1
ATOM 872 C CA . ILE A 1 113 ? 33.840 -6.573 -4.051 1.00 62.41 113 ILE A CA 1
ATOM 873 C C . ILE A 1 113 ? 34.359 -6.454 -5.487 1.00 62.41 113 ILE A C 1
ATOM 875 O O . ILE A 1 113 ? 35.493 -6.020 -5.698 1.00 62.41 113 ILE A O 1
ATOM 879 N N . LYS A 1 114 ? 33.529 -6.771 -6.483 1.00 66.19 114 LYS A N 1
ATOM 880 C CA . LYS A 1 114 ? 33.899 -6.674 -7.897 1.00 66.19 114 LYS A CA 1
ATOM 881 C C . LYS A 1 114 ? 34.152 -5.229 -8.339 1.00 66.19 114 LYS A C 1
ATOM 883 O O . LYS A 1 114 ? 35.179 -4.952 -8.950 1.00 66.19 114 LYS A O 1
ATOM 888 N N . LYS A 1 115 ? 33.297 -4.281 -7.940 1.00 58.81 115 LYS A N 1
ATOM 889 C CA . LYS A 1 115 ? 33.504 -2.845 -8.216 1.00 58.81 115 LYS A CA 1
ATOM 890 C C . LYS A 1 115 ? 34.736 -2.260 -7.518 1.00 58.81 115 LYS A C 1
ATOM 892 O O . LYS A 1 115 ? 35.414 -1.406 -8.089 1.00 58.81 115 LYS A O 1
ATOM 897 N N . ALA A 1 116 ? 35.058 -2.737 -6.314 1.00 60.12 116 ALA A N 1
ATOM 898 C CA . ALA A 1 116 ? 36.288 -2.374 -5.614 1.00 60.12 116 ALA A CA 1
ATOM 899 C C . ALA A 1 116 ? 37.542 -2.887 -6.347 1.00 60.12 116 ALA A C 1
ATOM 901 O O . ALA A 1 116 ? 38.548 -2.180 -6.413 1.00 60.12 116 ALA A O 1
ATOM 902 N N . GLN A 1 117 ? 37.474 -4.092 -6.925 1.00 55.75 117 GLN A N 1
ATOM 903 C CA . GLN A 1 117 ? 38.547 -4.683 -7.734 1.00 55.75 117 GLN A CA 1
ATOM 904 C C . GLN A 1 117 ? 38.725 -3.980 -9.090 1.00 55.75 117 GLN A C 1
ATOM 906 O O . GLN A 1 117 ? 39.857 -3.847 -9.552 1.00 55.75 117 GLN A O 1
ATOM 911 N N . ASP A 1 118 ? 37.639 -3.465 -9.676 1.00 69.38 118 ASP A N 1
ATOM 912 C CA . ASP A 1 118 ? 37.646 -2.714 -10.941 1.00 69.38 118 ASP A CA 1
ATOM 913 C C . ASP A 1 118 ? 38.095 -1.240 -10.784 1.00 69.38 118 ASP A C 1
ATOM 915 O O . ASP A 1 118 ? 38.279 -0.530 -11.774 1.00 69.38 118 ASP A O 1
ATOM 919 N N . GLY A 1 119 ? 38.322 -0.768 -9.549 1.00 53.50 119 GLY A N 1
ATOM 920 C CA . GLY A 1 119 ? 38.876 0.563 -9.263 1.00 53.50 119 GLY A CA 1
ATOM 921 C C . GLY A 1 119 ? 37.879 1.727 -9.352 1.00 53.50 119 GLY A C 1
ATOM 922 O O . GLY A 1 119 ? 38.297 2.888 -9.364 1.00 53.50 119 GLY A O 1
ATOM 923 N N . ASP A 1 120 ? 36.576 1.438 -9.374 1.00 56.84 120 ASP A N 1
ATOM 924 C CA . ASP A 1 120 ? 35.482 2.404 -9.564 1.00 56.84 120 ASP A CA 1
ATOM 925 C C . ASP A 1 120 ? 34.792 2.782 -8.235 1.00 56.84 120 ASP A C 1
ATOM 927 O O . ASP A 1 120 ? 33.578 2.702 -8.085 1.00 56.84 120 ASP A O 1
ATOM 931 N N . LEU A 1 121 ? 35.576 3.156 -7.216 1.00 54.25 121 LEU A N 1
ATOM 932 C CA . LEU A 1 121 ? 35.064 3.633 -5.917 1.00 54.25 121 LEU A CA 1
ATOM 933 C C . LEU A 1 121 ? 35.342 5.127 -5.710 1.00 54.25 121 LEU A C 1
ATOM 935 O O . LEU A 1 121 ? 35.810 5.558 -4.655 1.00 54.25 121 LEU A O 1
ATOM 939 N N . ARG A 1 122 ? 35.104 5.952 -6.733 1.00 52.31 122 ARG A N 1
ATOM 940 C CA . ARG A 1 122 ? 35.254 7.409 -6.603 1.00 52.31 122 ARG A CA 1
ATOM 941 C C . ARG A 1 122 ? 33.917 8.065 -6.266 1.00 52.31 122 ARG A C 1
ATOM 943 O O . ARG A 1 122 ? 33.225 8.542 -7.155 1.00 52.31 122 ARG A O 1
ATOM 950 N N . GLY A 1 123 ? 33.627 8.167 -4.967 1.00 48.12 123 GLY A N 1
ATOM 951 C CA . GLY A 1 123 ? 32.716 9.190 -4.437 1.00 48.12 123 GLY A CA 1
ATOM 952 C C . GLY A 1 123 ? 31.532 8.725 -3.592 1.00 48.12 123 GLY A C 1
ATOM 953 O O . GLY A 1 123 ? 30.753 9.582 -3.187 1.00 48.12 123 GLY A O 1
ATOM 954 N N . GLU A 1 124 ? 31.385 7.435 -3.291 1.00 46.72 124 GLU A N 1
ATOM 955 C CA . GLU A 1 124 ? 30.275 6.968 -2.451 1.00 46.72 124 GLU A CA 1
ATOM 956 C C . GLU A 1 124 ? 30.722 6.725 -1.005 1.00 46.72 124 GLU A C 1
ATOM 958 O O . GLU A 1 124 ? 31.697 6.022 -0.736 1.00 46.72 124 GLU A O 1
ATOM 963 N N . THR A 1 125 ? 30.019 7.363 -0.068 1.00 44.91 125 THR A N 1
ATOM 964 C CA . THR A 1 125 ? 30.208 7.168 1.370 1.00 44.91 125 THR A CA 1
ATOM 965 C C . THR A 1 125 ? 29.584 5.834 1.762 1.00 44.91 125 THR A C 1
ATOM 967 O O . THR A 1 125 ? 28.373 5.660 1.649 1.00 44.91 125 THR A O 1
ATOM 970 N N . ILE A 1 126 ? 30.418 4.905 2.223 1.00 46.16 126 ILE A N 1
ATOM 971 C CA . ILE A 1 126 ? 29.996 3.613 2.771 1.00 46.16 126 ILE A CA 1
ATOM 972 C C . ILE A 1 126 ? 29.388 3.867 4.162 1.00 46.16 126 ILE A C 1
ATOM 974 O O . ILE A 1 126 ? 30.002 4.571 4.968 1.00 46.16 126 ILE A O 1
ATOM 978 N N . ALA A 1 127 ? 28.181 3.346 4.405 1.00 44.28 127 ALA A N 1
ATOM 979 C CA . ALA A 1 127 ? 27.509 3.368 5.709 1.00 44.28 127 ALA A CA 1
ATOM 980 C C . ALA A 1 127 ? 28.104 2.338 6.680 1.00 44.28 127 ALA A C 1
ATOM 982 O O . ALA A 1 127 ? 28.501 1.248 6.207 1.00 44.28 127 ALA A O 1
#

Solvent-accessible surface area (backbone atoms only — not comparable to full-atom values): 7799 Å² total; per-residue (Å²): 141,86,81,86,76,70,83,74,73,81,79,79,87,56,84,57,65,75,72,50,72,66,53,49,50,32,39,44,50,25,51,50,53,54,44,69,74,43,74,86,45,87,92,64,63,46,49,48,67,58,43,30,61,66,28,70,49,63,78,89,46,47,64,26,50,50,58,50,39,68,70,8,75,20,37,46,68,58,90,58,37,37,40,69,44,71,84,43,51,81,52,22,37,38,63,72,62,41,63,50,58,89,60,73,76,78,60,49,73,67,52,50,53,49,38,57,73,71,69,71,74,88,80,78,84,83,132

Nearest PDB structures (foldseek):
  8tjk-assembly1_A  TM=5.437E-01  e=4.975E-01  uncultured bacterium
  7clu-assembly1_A  TM=5.667E-01  e=1.298E+00  Serratia marcescens
  8tji-assembly1_A  TM=4.944E-01  e=1.084E+00  uncultured bacterium
  8tjj-assembly1_A  TM=4.394E-01  e=1.021E+00  uncultured bacterium
  8tjj-assembly2_C  TM=4.121E-01  e=9.618E-01  uncultured bacterium

pLDDT: mean 71.65, std 17.59, range [40.62, 93.62]

Radius of gyration: 19.72 Å; Cα contacts (8 Å, |Δi|>4): 116; chains: 1; bounding box: 77×23×35 Å

Foldseek 3Di:
DDDPCPPDDPDCPDDQDADDPLLVVLLLVLVLVVCVVCVVPPPDWDFLVSSCVSSVHDPSNSVNSCVQQVPFPQWDDDPRTIDGDVVQSVQARRSHSHGPPVPPPPQDPVNVVVCVVVVNPPDDDDD

Mean predicted aligned error: 14.23 Å

Sequence (127 aa):
MDGS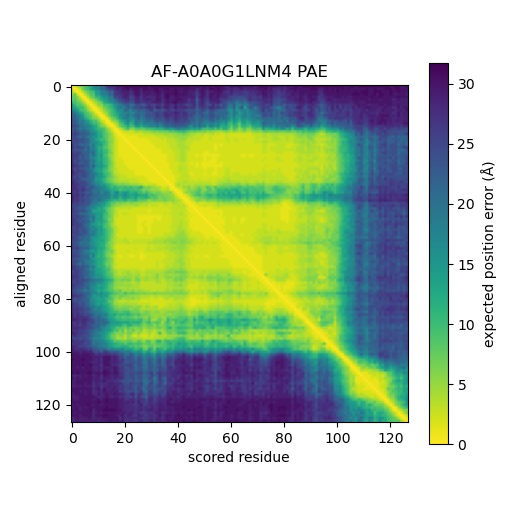KTGTWPEITTPPQALSFEQESRLADALRKLYRLFRGSPGYYIKLSDVLIDAGIPQELVAAVIAKLFNAPGVSVSGERVTFNPRMFYTEDPLHGRPLGRGEVSLSDEDIIKKAQDGDLRGETIA

Secondary structure (DSSP, 8-state):
-------------SPPPPPPHHHHHHHHHHHHHHHHHHTTSTT--EEHHHHHHHHT--GGGHHHHHHHHHT-TTEEEETTEEEE-HHHHTTB-TTT--B---------HHHHHHHHHTT--SSPPP-